Protein AF-A0A531KHA2-F1 (afdb_monomer)

Foldseek 3Di:
DPPDPQDQLVVLVVLCVVCVPDDLCVSCVVSVHDSVVSLVSCDVPPGDDDDPPVVVPPD

Structure (mmCIF, N/CA/C/O backbone):
data_AF-A0A531KHA2-F1
#
_entry.id   AF-A0A531KHA2-F1
#
loop_
_atom_site.group_PDB
_atom_site.id
_atom_site.type_symbol
_atom_site.label_atom_id
_atom_site.label_alt_id
_atom_site.label_comp_id
_atom_site.label_asym_id
_atom_site.label_entity_id
_atom_site.label_seq_id
_atom_site.pdbx_PDB_ins_code
_atom_site.Cartn_x
_atom_site.Cartn_y
_atom_site.Cartn_z
_atom_site.occupancy
_atom_site.B_iso_or_equiv
_atom_site.auth_seq_id
_atom_site.auth_comp_id
_atom_site.auth_asym_id
_atom_site.auth_atom_id
_atom_site.pdbx_PDB_model_num
ATOM 1 N N . MET A 1 1 ? -9.101 -17.696 12.511 1.00 41.16 1 MET A N 1
ATOM 2 C CA . MET A 1 1 ? -9.045 -17.087 11.168 1.00 41.16 1 MET A CA 1
ATOM 3 C C . MET A 1 1 ? -10.200 -16.108 11.101 1.00 41.16 1 MET A C 1
ATOM 5 O O . MET A 1 1 ? -11.281 -16.479 10.667 1.00 41.16 1 MET A O 1
ATOM 9 N N . ASP A 1 2 ? -10.020 -14.924 11.678 1.00 47.97 2 ASP A N 1
ATOM 10 C CA . ASP A 1 2 ? -11.086 -13.927 11.752 1.00 47.97 2 ASP A CA 1
ATOM 11 C C . ASP A 1 2 ? -11.232 -13.325 10.349 1.00 47.97 2 ASP A C 1
ATOM 13 O O . ASP A 1 2 ? -10.343 -12.609 9.883 1.00 47.97 2 ASP A O 1
ATOM 17 N N . GLN A 1 3 ? -12.281 -13.704 9.614 1.00 54.00 3 GLN A N 1
ATOM 18 C CA . GLN A 1 3 ? -12.594 -13.108 8.314 1.00 54.00 3 GLN A CA 1
ATOM 19 C C . GLN A 1 3 ? -13.159 -11.706 8.555 1.00 54.00 3 GLN A C 1
ATOM 21 O O . GLN A 1 3 ? -14.347 -11.451 8.377 1.00 54.00 3 GLN A O 1
ATOM 26 N N . ARG A 1 4 ? -12.301 -10.775 8.984 1.00 64.00 4 ARG A N 1
ATOM 27 C CA . ARG A 1 4 ? -12.613 -9.354 8.862 1.00 64.00 4 ARG A CA 1
ATOM 28 C C . ARG A 1 4 ? -12.795 -9.068 7.379 1.00 64.00 4 ARG A C 1
ATOM 30 O O . ARG A 1 4 ? -11.901 -9.343 6.577 1.00 64.00 4 ARG A O 1
ATOM 37 N N . VAL A 1 5 ? -13.974 -8.562 7.027 1.00 71.50 5 VAL A N 1
ATOM 38 C CA . VAL A 1 5 ? -14.263 -8.061 5.683 1.00 71.50 5 VAL A CA 1
ATOM 39 C C . VAL A 1 5 ? -13.223 -6.989 5.394 1.00 71.50 5 VAL A C 1
ATOM 41 O O . VAL A 1 5 ? -13.190 -5.954 6.058 1.00 71.50 5 VAL A O 1
ATOM 44 N N . LYS A 1 6 ? -12.306 -7.288 4.474 1.00 76.19 6 LYS A N 1
ATOM 45 C CA . LYS A 1 6 ? -11.235 -6.360 4.123 1.00 76.19 6 LYS A CA 1
ATOM 46 C C . LYS A 1 6 ? -11.857 -5.161 3.405 1.00 76.19 6 LYS A C 1
ATOM 48 O O . LYS A 1 6 ? -12.690 -5.386 2.523 1.00 76.19 6 LYS A O 1
ATOM 53 N N . PRO A 1 7 ? -11.466 -3.924 3.753 1.00 86.31 7 PRO A N 1
ATOM 54 C CA . PRO A 1 7 ? -11.934 -2.747 3.040 1.00 86.31 7 PRO A CA 1
ATOM 55 C C . PRO A 1 7 ? -11.571 -2.859 1.559 1.00 86.31 7 PRO A C 1
ATOM 57 O O . PRO A 1 7 ? -10.520 -3.397 1.190 1.00 86.31 7 PRO A O 1
ATOM 60 N N . ALA A 1 8 ? -12.450 -2.364 0.697 1.00 91.50 8 ALA A N 1
ATOM 61 C CA . ALA A 1 8 ? -12.208 -2.372 -0.733 1.00 91.50 8 ALA A CA 1
ATOM 62 C C . ALA A 1 8 ? -11.038 -1.426 -1.083 1.00 91.50 8 ALA A C 1
ATOM 64 O O . ALA A 1 8 ? -10.809 -0.431 -0.391 1.00 91.50 8 A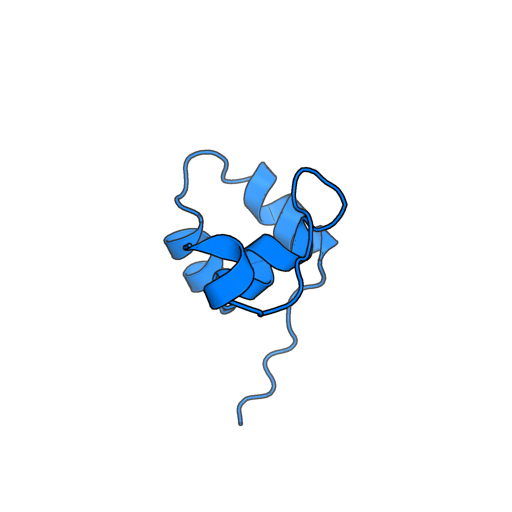LA A O 1
ATOM 65 N N . PRO A 1 9 ? -10.315 -1.653 -2.198 1.00 92.00 9 PRO A N 1
ATOM 66 C CA . PRO A 1 9 ? -9.147 -0.840 -2.551 1.00 92.00 9 PRO A CA 1
ATOM 67 C C . PRO A 1 9 ? -9.422 0.669 -2.620 1.00 92.00 9 PRO A C 1
ATOM 69 O O . PRO A 1 9 ? -8.587 1.478 -2.225 1.00 92.00 9 PRO A O 1
ATOM 72 N N . HIS A 1 10 ? -10.608 1.066 -3.087 1.00 92.31 10 HIS A N 1
ATOM 73 C CA . HIS A 1 10 ? -10.994 2.475 -3.159 1.00 92.31 10 HIS A CA 1
ATOM 74 C C . HIS A 1 10 ? -11.233 3.101 -1.774 1.00 92.31 10 HIS A C 1
ATOM 76 O O . HIS A 1 10 ? -10.951 4.283 -1.591 1.00 92.31 10 HIS A O 1
ATOM 82 N N . GLU A 1 11 ? -11.700 2.327 -0.792 1.00 94.31 11 GLU A N 1
ATOM 83 C CA . GLU A 1 11 ? -11.888 2.789 0.588 1.00 94.31 11 GLU A CA 1
ATOM 84 C C . GLU A 1 11 ? -10.541 3.021 1.272 1.00 94.31 11 GLU A C 1
ATOM 86 O O . GLU A 1 11 ? -10.359 4.035 1.941 1.00 94.31 11 GLU A O 1
ATOM 91 N N . ILE A 1 12 ? -9.572 2.133 1.030 1.00 93.88 12 ILE A N 1
ATOM 92 C CA . ILE A 1 12 ? -8.196 2.271 1.525 1.00 93.88 12 ILE A CA 1
ATOM 93 C C . ILE A 1 12 ? -7.543 3.538 0.955 1.00 93.88 12 ILE A C 1
ATOM 95 O O . ILE A 1 12 ? -6.964 4.328 1.702 1.00 93.88 12 ILE A O 1
ATOM 99 N N . ARG A 1 13 ? -7.675 3.775 -0.360 1.00 93.50 13 ARG A N 1
ATOM 100 C CA . ARG A 1 13 ? -7.160 4.997 -1.004 1.00 93.50 13 ARG A CA 1
ATOM 101 C C . ARG A 1 13 ? -7.827 6.258 -0.458 1.00 93.50 13 ARG A C 1
ATOM 103 O O . ARG A 1 13 ? -7.142 7.243 -0.197 1.00 93.50 13 ARG A O 1
ATOM 110 N N . ARG A 1 14 ? -9.144 6.224 -0.223 1.00 94.38 14 ARG A N 1
ATOM 111 C CA . ARG A 1 14 ? -9.859 7.348 0.397 1.00 94.38 14 ARG A CA 1
ATOM 112 C C . ARG A 1 14 ? -9.351 7.619 1.811 1.00 94.38 14 ARG A C 1
ATOM 114 O O . ARG A 1 14 ? -9.006 8.750 2.118 1.00 94.38 14 ARG A O 1
ATOM 121 N N . ALA A 1 15 ? -9.206 6.581 2.634 1.00 93.56 15 ALA A N 1
ATOM 122 C CA . ALA A 1 15 ? -8.675 6.714 3.989 1.00 93.56 15 ALA A CA 1
ATOM 123 C C . ALA A 1 15 ? -7.257 7.316 4.008 1.00 93.56 15 ALA A C 1
ATOM 125 O O . ALA A 1 15 ? -6.933 8.098 4.903 1.00 93.56 15 ALA A O 1
ATOM 126 N N . ARG A 1 16 ? -6.430 6.997 3.001 1.00 93.50 16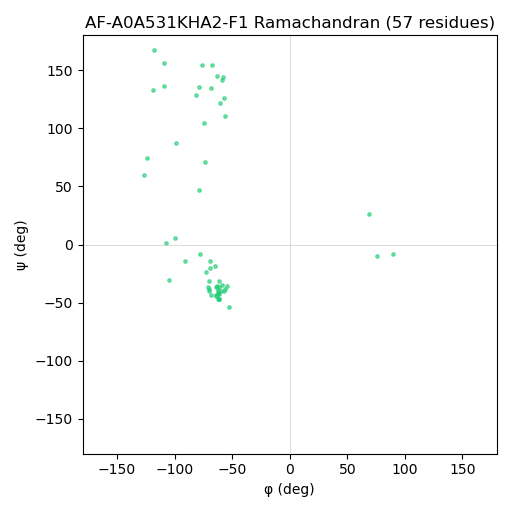 ARG A N 1
ATOM 127 C CA . ARG A 1 16 ? -5.110 7.610 2.795 1.00 93.50 16 ARG A CA 1
ATOM 128 C C . ARG A 1 16 ? -5.199 9.081 2.392 1.00 93.50 16 ARG A C 1
ATOM 130 O O . ARG A 1 16 ? -4.453 9.888 2.944 1.00 93.50 16 ARG A O 1
ATOM 137 N N . ALA A 1 17 ? -6.101 9.433 1.480 1.00 93.44 17 ALA A N 1
ATOM 138 C CA . ALA A 1 17 ? -6.331 10.819 1.074 1.00 93.44 17 ALA A CA 1
ATOM 139 C C . ALA A 1 17 ? -6.857 11.688 2.232 1.00 93.44 17 ALA A C 1
ATOM 141 O O . ALA A 1 17 ? -6.440 12.836 2.368 1.00 93.44 17 ALA A O 1
ATOM 142 N N . ASP A 1 18 ? -7.699 11.118 3.099 1.00 95.06 18 ASP A N 1
ATOM 143 C CA . ASP A 1 18 ? -8.249 11.784 4.287 1.00 95.06 18 ASP A CA 1
ATOM 144 C C . ASP A 1 18 ? -7.190 11.963 5.399 1.00 95.06 18 ASP A C 1
ATOM 146 O O . ASP A 1 18 ? -7.298 12.864 6.231 1.00 95.06 18 ASP A O 1
ATOM 150 N N . ASN A 1 19 ? -6.132 11.139 5.404 1.00 92.75 19 ASN A N 1
ATOM 151 C CA . ASN A 1 19 ? -5.074 11.135 6.422 1.00 92.75 19 ASN A CA 1
ATOM 152 C C . ASN A 1 19 ? -3.660 11.267 5.816 1.00 92.75 19 ASN A C 1
ATOM 154 O O . ASN A 1 19 ? -2.802 10.409 6.050 1.00 92.75 19 ASN A O 1
ATOM 158 N N . PRO A 1 20 ? -3.351 12.353 5.080 1.00 90.94 20 PRO A N 1
ATOM 159 C CA . PRO A 1 20 ? -2.111 12.454 4.306 1.00 90.94 20 PRO A CA 1
ATOM 160 C C . PRO A 1 20 ? -0.848 12.570 5.174 1.00 90.94 20 PRO A C 1
ATOM 162 O O . PRO A 1 20 ? 0.255 12.307 4.704 1.00 90.94 20 PRO A O 1
ATOM 165 N N . LYS A 1 21 ? -0.990 12.974 6.444 1.00 94.19 21 LYS A N 1
ATOM 166 C CA . LYS A 1 21 ? 0.123 13.125 7.400 1.00 94.19 21 LYS A CA 1
ATOM 167 C C . LYS A 1 21 ? 0.392 11.863 8.221 1.00 94.19 21 LYS A C 1
ATOM 169 O O . LYS A 1 21 ? 1.427 11.779 8.881 1.00 94.19 21 LYS A O 1
ATOM 174 N N . THR A 1 22 ? -0.535 10.909 8.215 1.00 93.56 22 THR A N 1
ATOM 175 C CA . THR A 1 22 ? -0.418 9.675 8.993 1.00 93.56 22 THR A CA 1
ATOM 176 C C . THR A 1 22 ? 0.524 8.717 8.276 1.00 93.56 22 THR A C 1
ATOM 178 O O . THR A 1 22 ? 0.445 8.536 7.057 1.00 93.56 22 THR A O 1
ATOM 181 N N . ARG A 1 23 ? 1.432 8.083 9.025 1.00 93.50 23 ARG A N 1
ATOM 182 C CA . ARG A 1 23 ? 2.308 7.055 8.454 1.00 93.50 23 ARG A CA 1
ATOM 183 C C . ARG A 1 23 ? 1.472 5.875 7.962 1.00 93.50 23 ARG A C 1
ATOM 185 O O . ARG A 1 23 ? 0.476 5.508 8.576 1.00 93.50 23 ARG A O 1
ATOM 192 N N . GLU A 1 24 ? 1.912 5.254 6.873 1.00 92.19 24 GLU A N 1
ATOM 193 C CA . GLU A 1 24 ? 1.217 4.117 6.240 1.00 92.19 24 GLU A CA 1
ATOM 194 C C . GLU A 1 24 ? 1.005 2.958 7.208 1.00 92.19 24 GLU A C 1
ATOM 196 O O . GLU A 1 24 ? -0.078 2.387 7.248 1.00 92.19 24 GLU A O 1
ATOM 201 N N . ARG A 1 25 ? 2.009 2.686 8.047 1.00 93.31 25 ARG A N 1
ATOM 202 C CA . ARG A 1 25 ? 1.941 1.718 9.144 1.00 93.31 25 ARG A CA 1
ATOM 203 C C . ARG A 1 25 ? 0.760 1.949 10.072 1.00 93.31 25 ARG A C 1
ATOM 205 O O . ARG A 1 25 ? -0.021 1.036 10.324 1.00 93.31 25 ARG A O 1
ATOM 212 N N . ASP A 1 26 ? 0.650 3.169 10.583 1.00 95.25 26 ASP A N 1
ATOM 213 C CA . ASP A 1 26 ? -0.353 3.510 11.587 1.00 95.25 26 ASP A CA 1
ATOM 214 C C . ASP A 1 26 ? -1.748 3.502 10.955 1.00 95.25 26 ASP A C 1
ATOM 216 O O . ASP A 1 26 ? -2.697 2.995 11.548 1.00 95.25 26 ASP A O 1
ATOM 220 N N . LEU A 1 27 ? -1.859 3.982 9.713 1.00 94.19 27 LEU A N 1
ATOM 221 C CA . LEU A 1 27 ? -3.099 3.937 8.943 1.00 94.19 27 LEU A CA 1
ATOM 222 C C . LEU A 1 27 ? -3.537 2.495 8.638 1.00 94.19 27 LEU A C 1
ATOM 224 O O . LEU A 1 27 ? -4.707 2.164 8.809 1.00 94.19 27 LEU A O 1
ATOM 228 N N . ALA A 1 28 ? -2.619 1.615 8.233 1.00 93.88 28 ALA A N 1
ATOM 229 C CA . ALA A 1 28 ? -2.920 0.204 7.993 1.00 93.88 28 ALA A CA 1
ATOM 230 C C . ALA A 1 28 ? -3.406 -0.489 9.277 1.00 93.88 28 ALA A C 1
ATOM 232 O O . ALA A 1 28 ? -4.419 -1.190 9.255 1.00 93.88 28 ALA A O 1
ATOM 233 N N . ALA A 1 29 ? -2.755 -0.209 10.412 1.00 93.44 29 ALA A N 1
ATOM 234 C CA . ALA A 1 29 ? -3.177 -0.709 11.717 1.00 93.44 29 ALA A CA 1
ATOM 235 C C . ALA A 1 29 ? -4.579 -0.206 12.112 1.00 93.44 29 ALA A C 1
ATOM 237 O O . ALA A 1 29 ? -5.399 -0.999 12.574 1.00 93.44 29 ALA A O 1
ATOM 238 N N . GLN A 1 30 ? -4.886 1.078 11.883 1.00 92.12 30 GLN A N 1
ATOM 239 C CA . GLN A 1 30 ? -6.219 1.657 12.116 1.00 92.12 30 GLN A CA 1
ATOM 240 C C . GLN A 1 30 ? -7.301 1.010 11.241 1.00 92.12 30 GLN A C 1
ATOM 242 O O . GLN A 1 30 ? -8.409 0.765 11.712 1.00 92.12 30 GLN A O 1
ATOM 247 N N . LEU A 1 31 ? -6.972 0.701 9.985 1.00 91.00 31 LEU A N 1
ATOM 248 C CA . LEU A 1 31 ? -7.860 0.015 9.043 1.00 91.00 31 LEU A CA 1
ATOM 249 C C . LEU A 1 31 ? -7.948 -1.502 9.290 1.00 91.00 31 LEU A C 1
ATOM 251 O O . LEU A 1 31 ? -8.774 -2.176 8.676 1.00 91.00 31 LEU A O 1
ATOM 255 N N . GLY A 1 32 ? -7.115 -2.053 10.179 1.00 92.19 32 GLY A N 1
ATOM 256 C CA . GLY A 1 32 ? -7.076 -3.483 10.482 1.00 92.19 32 GLY A CA 1
ATOM 257 C C . GLY A 1 32 ? -6.535 -4.347 9.338 1.0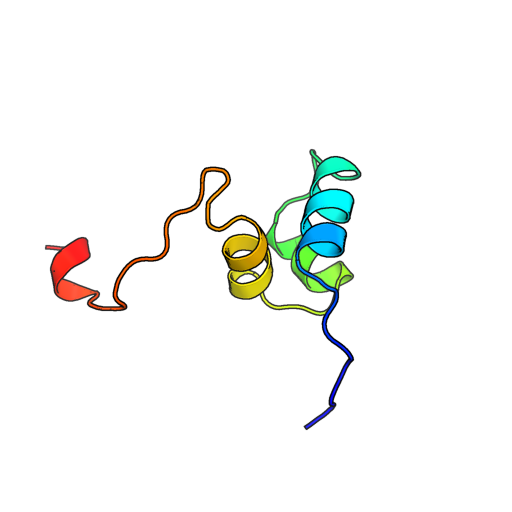0 92.19 32 GLY A C 1
ATOM 258 O O . GLY A 1 32 ? -6.900 -5.520 9.251 1.00 92.19 32 GLY A O 1
ATOM 259 N N . ILE A 1 33 ? -5.690 -3.776 8.475 1.00 93.25 33 ILE A N 1
ATOM 260 C CA . ILE A 1 33 ? -5.034 -4.447 7.344 1.00 93.25 33 ILE A CA 1
ATOM 261 C C . ILE A 1 33 ? -3.510 -4.430 7.510 1.00 93.25 33 ILE A C 1
ATOM 263 O O . ILE A 1 33 ? -2.957 -3.705 8.336 1.00 93.25 33 ILE A O 1
ATOM 267 N N . SER A 1 34 ? -2.808 -5.222 6.708 1.00 93.75 34 SER A N 1
ATOM 268 C CA . SER A 1 34 ? -1.348 -5.154 6.611 1.00 93.75 34 SER A CA 1
ATOM 269 C C . SE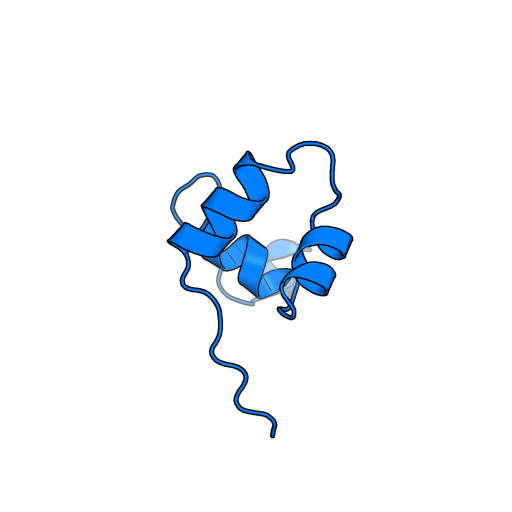R A 1 34 ? -0.880 -3.943 5.791 1.00 93.75 34 SER A C 1
ATOM 271 O O . SER A 1 34 ? -1.578 -3.470 4.892 1.00 93.75 34 SER A O 1
ATOM 273 N N . GLU A 1 35 ? 0.347 -3.474 6.043 1.00 93.88 35 GLU A N 1
ATOM 274 C CA . GLU A 1 35 ? 0.986 -2.421 5.231 1.00 93.88 35 GLU A CA 1
ATOM 275 C C . GLU A 1 35 ? 1.042 -2.812 3.743 1.00 93.88 35 GLU A C 1
ATOM 277 O O . GLU A 1 35 ? 0.779 -1.995 2.864 1.00 93.88 35 GLU A O 1
ATOM 282 N N . ALA A 1 36 ? 1.306 -4.090 3.456 1.00 93.00 36 ALA A N 1
ATOM 283 C CA . ALA A 1 36 ? 1.352 -4.611 2.094 1.00 93.00 36 ALA A CA 1
ATOM 284 C C . ALA A 1 36 ? -0.003 -4.506 1.375 1.00 93.00 36 ALA A C 1
ATOM 286 O O . ALA A 1 36 ? -0.039 -4.244 0.176 1.00 93.00 36 ALA A O 1
ATOM 287 N N . GLU A 1 37 ? -1.118 -4.681 2.088 1.00 93.69 37 GLU A N 1
ATOM 288 C CA . GLU A 1 37 ? -2.462 -4.505 1.525 1.00 93.69 37 GLU A CA 1
ATOM 289 C C . GLU A 1 37 ? -2.771 -3.035 1.242 1.00 93.69 37 GLU A C 1
ATOM 291 O O . GLU A 1 37 ? -3.378 -2.728 0.215 1.00 93.69 37 GLU A O 1
ATOM 296 N N . LEU A 1 38 ? -2.300 -2.125 2.100 1.00 94.56 38 LEU A N 1
ATOM 297 C CA . LEU A 1 38 ? -2.405 -0.688 1.854 1.00 94.56 38 LEU A CA 1
ATOM 298 C C . LEU A 1 38 ? -1.651 -0.289 0.581 1.00 94.56 38 LEU A C 1
ATOM 300 O O . LEU A 1 38 ? -2.205 0.406 -0.273 1.00 94.56 38 LEU A O 1
ATOM 304 N N . VAL A 1 39 ? -0.417 -0.769 0.422 1.00 94.50 39 VAL A N 1
ATOM 305 C CA . VAL A 1 39 ? 0.395 -0.535 -0.783 1.00 94.50 39 VAL A CA 1
ATOM 306 C C . VAL A 1 39 ? -0.257 -1.179 -2.010 1.00 94.50 39 VAL A C 1
ATOM 308 O O . VAL A 1 39 ? -0.386 -0.536 -3.049 1.00 94.50 39 VAL A O 1
ATOM 311 N N . ALA A 1 40 ? -0.757 -2.411 -1.889 1.00 94.50 40 ALA A N 1
ATOM 312 C CA . ALA A 1 40 ? -1.426 -3.111 -2.985 1.00 94.50 40 ALA A CA 1
ATOM 313 C C . ALA A 1 40 ? -2.688 -2.387 -3.482 1.00 94.50 40 ALA A C 1
ATOM 315 O O . ALA A 1 40 ? -2.997 -2.445 -4.673 1.00 94.50 40 ALA A O 1
ATOM 316 N N . ALA A 1 41 ? -3.402 -1.671 -2.606 1.00 94.75 41 ALA A N 1
ATOM 317 C CA . ALA A 1 41 ? -4.559 -0.865 -2.992 1.00 94.75 41 ALA A CA 1
ATOM 318 C C . ALA A 1 41 ? -4.203 0.308 -3.927 1.00 94.75 41 ALA A C 1
ATOM 320 O O . ALA A 1 41 ? -5.089 0.831 -4.607 1.00 94.75 41 ALA A O 1
ATOM 321 N N . HIS A 1 42 ? -2.929 0.701 -3.987 1.00 94.69 42 HIS A N 1
ATOM 322 C CA . HIS A 1 42 ? -2.412 1.756 -4.861 1.00 94.69 42 HIS A CA 1
ATOM 323 C C . HIS A 1 42 ? -1.738 1.200 -6.130 1.00 94.69 42 HIS A C 1
ATOM 325 O O . HIS A 1 42 ? -1.187 1.965 -6.915 1.00 94.69 42 HIS A O 1
ATOM 331 N N . CYS A 1 43 ? -1.773 -0.117 -6.378 1.00 95.12 43 CYS A N 1
ATOM 332 C CA . CYS A 1 43 ? -1.236 -0.689 -7.616 1.00 95.12 43 CYS A CA 1
ATOM 333 C C . CYS A 1 43 ? -1.904 -0.063 -8.855 1.00 95.12 43 CYS A C 1
ATOM 335 O O . CYS A 1 43 ? -3.128 -0.091 -8.983 1.00 95.12 43 CYS A O 1
ATOM 337 N N . GLY A 1 44 ? -1.093 0.466 -9.773 1.00 91.06 44 GLY A N 1
ATOM 338 C CA . GLY A 1 44 ? -1.547 1.236 -10.939 1.00 91.06 44 GLY A CA 1
ATOM 339 C C . GLY A 1 44 ? -1.671 2.747 -10.694 1.00 91.06 44 GLY A C 1
ATOM 340 O O . GLY A 1 44 ? -1.839 3.493 -11.652 1.00 91.06 44 GLY A O 1
ATOM 341 N N . ASP A 1 45 ? -1.528 3.196 -9.446 1.00 91.12 45 ASP A N 1
ATOM 342 C CA . ASP A 1 45 ? -1.517 4.599 -9.018 1.00 91.12 45 ASP A CA 1
ATOM 343 C C . ASP A 1 45 ? -0.216 4.890 -8.248 1.00 91.12 45 ASP A C 1
ATOM 345 O O . ASP A 1 45 ? -0.160 4.898 -7.019 1.00 91.12 45 ASP A O 1
ATOM 349 N N . GLY A 1 46 ? 0.891 4.994 -8.988 1.00 90.62 46 GLY A N 1
ATOM 350 C CA . GLY A 1 46 ? 2.231 5.212 -8.425 1.00 90.62 46 GLY A CA 1
ATOM 351 C C . GLY A 1 46 ? 2.881 3.982 -7.773 1.00 90.62 46 GLY A C 1
ATOM 352 O O . GLY A 1 46 ? 4.078 4.013 -7.496 1.00 90.62 46 GLY A O 1
ATOM 353 N N . VAL A 1 47 ? 2.143 2.882 -7.584 1.00 94.81 47 VAL A N 1
ATOM 354 C CA . VAL A 1 47 ? 2.680 1.594 -7.118 1.00 94.81 47 VAL A CA 1
ATOM 355 C C . VAL A 1 47 ? 2.664 0.568 -8.245 1.00 94.81 47 VAL A C 1
ATOM 357 O O . VAL A 1 47 ? 1.673 0.409 -8.961 1.00 94.81 47 VAL A O 1
ATOM 360 N N . VAL A 1 4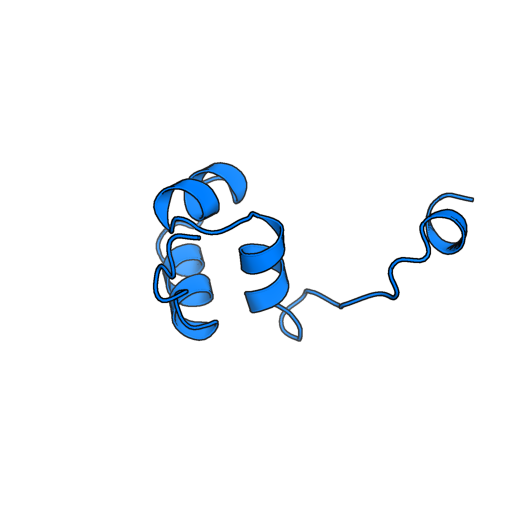8 ? 3.760 -0.179 -8.36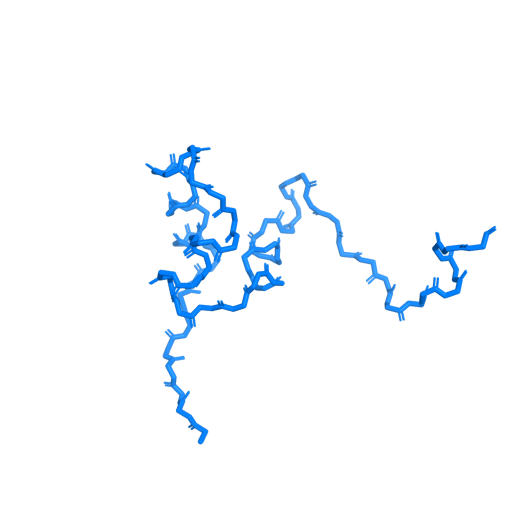8 1.00 94.50 48 VAL A N 1
ATOM 361 C CA . VAL A 1 48 ? 3.908 -1.283 -9.320 1.00 94.50 48 VAL A CA 1
ATOM 362 C C . VAL A 1 48 ? 4.147 -2.572 -8.548 1.00 94.50 48 VAL A C 1
ATOM 364 O O . VAL A 1 48 ? 4.973 -2.624 -7.638 1.00 94.50 48 VAL A O 1
ATOM 367 N N . ARG A 1 49 ? 3.419 -3.630 -8.914 1.00 93.38 49 ARG A N 1
ATOM 368 C CA . ARG A 1 49 ? 3.647 -4.962 -8.359 1.00 93.38 49 ARG A CA 1
ATOM 369 C C . ARG A 1 49 ? 4.808 -5.626 -9.089 1.00 93.38 49 ARG A C 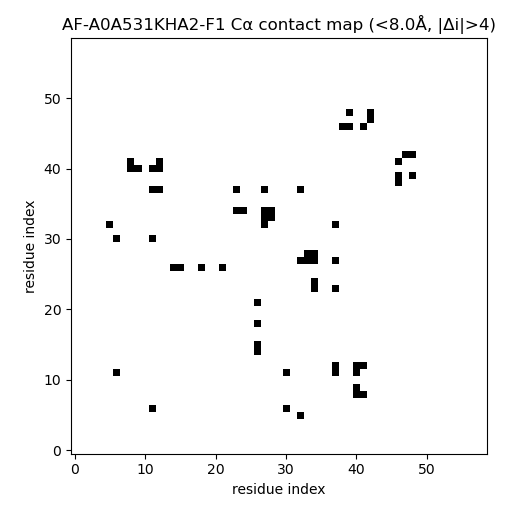1
ATOM 371 O O . ARG A 1 49 ? 4.790 -5.700 -10.311 1.00 93.38 49 ARG A O 1
ATOM 378 N N . VAL A 1 50 ? 5.771 -6.134 -8.331 1.00 92.62 50 VAL A N 1
ATOM 379 C CA . VAL A 1 50 ? 6.933 -6.870 -8.848 1.00 92.62 50 VAL A CA 1
ATOM 380 C C . VAL A 1 50 ? 6.829 -8.352 -8.503 1.00 92.62 50 VAL A C 1
ATOM 382 O O . VAL A 1 50 ? 6.159 -8.720 -7.529 1.00 92.62 50 VAL A O 1
ATOM 385 N N . GLU A 1 51 ? 7.492 -9.215 -9.278 1.00 93.75 51 GLU A N 1
ATOM 386 C CA . GLU A 1 51 ? 7.697 -10.598 -8.851 1.00 93.75 51 GLU A CA 1
ATOM 387 C C . GLU A 1 51 ? 8.467 -10.642 -7.519 1.00 93.75 51 GLU A C 1
ATOM 389 O O . GLU A 1 51 ? 9.416 -9.880 -7.321 1.00 93.75 51 GLU A O 1
ATOM 394 N N . PRO A 1 52 ? 8.126 -11.566 -6.602 1.00 91.62 52 PRO A N 1
ATOM 395 C CA . PRO A 1 52 ? 8.774 -11.677 -5.297 1.00 91.62 52 PRO A CA 1
ATOM 396 C C . PRO A 1 52 ? 10.142 -12.386 -5.381 1.00 91.62 52 PRO A C 1
ATOM 398 O O . PRO A 1 52 ? 10.431 -13.297 -4.606 1.00 91.62 52 PRO A O 1
ATOM 401 N N . ARG A 1 53 ? 10.990 -12.003 -6.342 1.00 94.31 53 ARG A N 1
ATOM 402 C CA . ARG A 1 53 ? 12.350 -12.527 -6.523 1.00 94.31 53 ARG A CA 1
ATOM 403 C C . ARG A 1 53 ? 13.349 -11.557 -5.907 1.00 94.31 53 ARG A C 1
ATOM 405 O O . ARG A 1 53 ? 13.854 -10.660 -6.564 1.00 94.31 53 ARG A O 1
ATOM 412 N N . VAL A 1 54 ? 13.610 -11.732 -4.614 1.00 92.06 54 VAL A N 1
ATOM 413 C CA . VAL A 1 54 ? 14.425 -10.794 -3.820 1.00 92.06 54 VAL A CA 1
ATOM 414 C C . VAL A 1 54 ? 15.850 -10.649 -4.364 1.00 92.06 54 VAL A C 1
ATOM 416 O O . VAL A 1 54 ? 16.365 -9.536 -4.417 1.00 92.06 54 VAL A O 1
ATOM 419 N N . ASN A 1 55 ? 16.464 -11.748 -4.811 1.00 93.81 55 ASN A N 1
ATOM 420 C CA . ASN A 1 55 ? 17.814 -11.713 -5.377 1.00 93.81 55 ASN A CA 1
ATOM 421 C C . ASN A 1 55 ? 17.880 -10.828 -6.630 1.00 93.81 55 ASN A C 1
ATOM 423 O O . ASN A 1 55 ? 18.837 -10.086 -6.792 1.00 93.81 55 ASN A O 1
ATOM 427 N N . ASP A 1 56 ? 16.844 -10.815 -7.467 1.00 93.12 56 ASP A N 1
ATOM 428 C CA . ASP A 1 56 ? 16.827 -9.994 -8.685 1.00 93.12 56 ASP A CA 1
ATOM 429 C C . ASP A 1 56 ? 16.736 -8.481 -8.374 1.00 93.12 56 ASP A C 1
ATOM 431 O O . ASP A 1 56 ? 16.959 -7.659 -9.258 1.00 93.12 56 ASP A O 1
ATOM 435 N N . LEU A 1 57 ? 16.398 -8.105 -7.130 1.00 89.44 57 LEU A N 1
ATOM 436 C CA . LEU A 1 57 ? 16.218 -6.715 -6.687 1.00 89.44 57 LEU A CA 1
ATOM 437 C C . LEU A 1 57 ? 17.370 -6.165 -5.834 1.00 89.44 57 LEU A C 1
ATOM 439 O O . LEU A 1 57 ? 17.567 -4.952 -5.810 1.00 89.44 57 LEU A O 1
ATOM 443 N N . LEU A 1 58 ? 18.061 -7.016 -5.068 1.00 91.94 58 LEU A N 1
ATOM 444 C CA . LEU A 1 58 ? 19.049 -6.596 -4.059 1.00 91.94 58 LEU A CA 1
ATOM 445 C C . LEU A 1 58 ? 20.508 -6.875 -4.447 1.00 91.94 58 LEU A C 1
ATOM 447 O O . LEU A 1 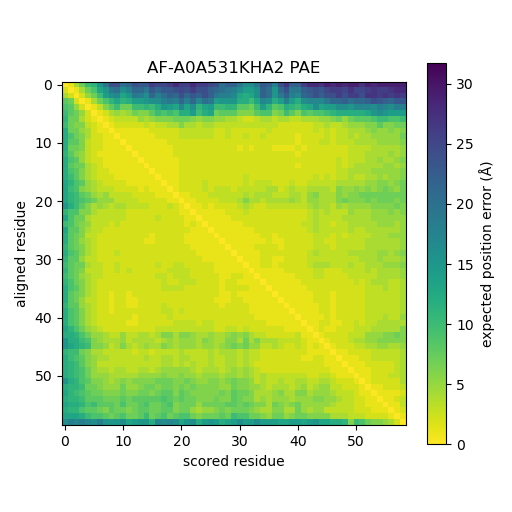58 ? 21.400 -6.614 -3.637 1.00 91.94 58 LEU A O 1
ATOM 451 N N . THR A 1 59 ? 20.741 -7.423 -5.639 1.00 77.06 59 THR A N 1
ATOM 452 C CA . THR A 1 59 ? 22.083 -7.714 -6.168 1.00 77.06 59 THR A CA 1
ATOM 453 C C . THR A 1 59 ? 22.492 -6.648 -7.172 1.00 77.06 59 THR A C 1
ATOM 455 O O . THR A 1 59 ? 23.680 -6.259 -7.147 1.00 77.06 59 THR A O 1
#

Secondary structure (DSSP, 8-state):
-----PPPHHHHHHHHHH-TTS-HHHHH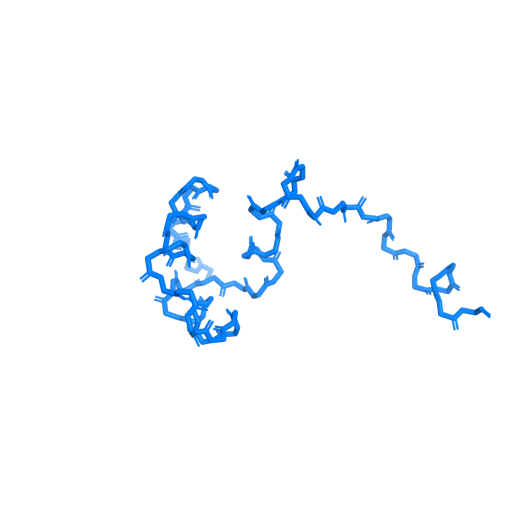HHHTS-HHHHHHTTBTTTB----S-HHHHH-

Solvent-accessible surface area (backbone atoms only — not comparable to full-atom values): 3848 Å² total; per-residue (Å²): 134,84,81,67,82,73,76,52,46,70,55,53,50,47,55,45,68,77,38,76,87,57,54,62,64,60,51,17,57,74,72,72,46,52,54,66,55,56,52,56,45,31,53,84,62,97,32,80,89,72,80,94,53,62,68,86,74,78,115

Mean predicted aligned error: 4.91 Å

Radius of gyration: 13.15 Å; Cα contacts (8 Å, |Δi|>4): 32; chains: 1; bounding box: 36×30×23 Å

pLDDT: mean 89.36, std 11.22, range [41.16, 95.25]

Nearest PDB structures (foldseek):
  7s03-assembly1_A-2  TM=6.748E-01  e=3.571E-01  Homo sapiens
  4u7b-assembly2_G-2  TM=5.855E-01  e=2.768E-01  Drosophila mauritiana
  3hos-assembly1_B  TM=5.962E-01  e=3.350E-01  Drosophila mauritiana
  4a12-assembly1_B  TM=6.654E-01  e=7.190E-01  Staphylococcus aureus
  2cfx-assembly1_C  TM=5.126E-01  e=5.574E-01  Bacillus subtilis

Sequence (59 aa):
MDQRVKPAPHEIRRARADNPKTRERDLAAQLGISEAELVAAHCGDGVVRVEPRVNDLLT